Protein AF-A0AAV4IGW6-F1 (afdb_monomer_lite)

Radius of gyration: 17.05 Å; chains: 1; bounding box: 44×42×50 Å

Structure (mmCIF, N/CA/C/O backbone):
data_AF-A0AAV4IGW6-F1
#
_entry.id   AF-A0AAV4IGW6-F1
#
loop_
_atom_site.group_PDB
_atom_site.id
_atom_site.type_symbol
_atom_site.label_atom_id
_atom_site.label_alt_id
_atom_site.label_comp_id
_atom_site.label_asym_id
_atom_site.label_entity_id
_atom_site.label_seq_id
_atom_site.pdbx_PDB_ins_code
_atom_site.Cartn_x
_atom_site.Cartn_y
_atom_site.Cartn_z
_atom_site.occupancy
_atom_site.B_iso_or_equiv
_atom_site.auth_seq_id
_atom_site.auth_comp_id
_atom_site.auth_asym_id
_atom_site.auth_atom_id
_atom_site.pdbx_PDB_model_num
ATOM 1 N N . MET A 1 1 ? -11.078 -28.696 8.003 1.00 35.25 1 MET A N 1
ATOM 2 C CA . MET A 1 1 ? -10.224 -28.592 6.803 1.00 35.25 1 MET A CA 1
ATOM 3 C C . MET A 1 1 ? -10.532 -27.247 6.166 1.00 35.25 1 MET A C 1
ATOM 5 O O . MET A 1 1 ? -11.587 -27.105 5.568 1.00 35.25 1 MET A O 1
ATOM 9 N N . VAL A 1 2 ? -9.718 -26.227 6.439 1.00 35.84 2 VAL A N 1
ATOM 10 C CA . VAL A 1 2 ? -9.918 -24.884 5.874 1.00 35.84 2 VAL A CA 1
ATOM 11 C C . VAL A 1 2 ? -9.254 -24.891 4.503 1.00 35.84 2 VAL A C 1
ATOM 13 O O . VAL A 1 2 ? -8.049 -25.109 4.414 1.00 35.84 2 VAL A O 1
ATOM 16 N N . LEU A 1 3 ? -10.048 -24.735 3.443 1.00 35.84 3 LEU A N 1
ATOM 17 C CA . LEU A 1 3 ? -9.544 -24.443 2.104 1.00 35.84 3 LEU A CA 1
ATOM 18 C C . LEU A 1 3 ? -8.812 -23.101 2.188 1.00 35.84 3 LEU A C 1
ATOM 20 O O . LEU A 1 3 ? -9.447 -22.052 2.252 1.00 35.84 3 LEU A O 1
ATOM 24 N N . LEU A 1 4 ? -7.482 -23.141 2.242 1.00 44.41 4 LEU A N 1
ATOM 25 C CA . LEU A 1 4 ? -6.658 -21.976 1.953 1.00 44.41 4 LEU A CA 1
ATOM 26 C C . LEU A 1 4 ? -6.854 -21.699 0.464 1.00 44.41 4 LEU A C 1
ATOM 28 O O . LEU A 1 4 ? -6.222 -22.334 -0.379 1.00 44.41 4 LEU A O 1
ATOM 32 N N . GLY A 1 5 ? -7.820 -20.836 0.143 1.00 41.56 5 GLY A N 1
ATOM 33 C CA . GLY A 1 5 ? -7.954 -20.300 -1.201 1.00 41.56 5 GLY A CA 1
ATOM 34 C C . GLY A 1 5 ? -6.606 -19.719 -1.603 1.00 41.56 5 GLY A C 1
ATOM 35 O O . GLY A 1 5 ? -6.019 -18.949 -0.844 1.00 41.56 5 GLY A O 1
ATOM 36 N N . HIS A 1 6 ? -6.084 -20.140 -2.752 1.00 44.72 6 HIS A N 1
ATOM 37 C CA . HIS A 1 6 ? -4.971 -19.452 -3.383 1.00 44.72 6 HIS A CA 1
ATOM 38 C C . HIS A 1 6 ? -5.444 -18.033 -3.696 1.00 44.72 6 HIS A C 1
ATOM 40 O O . HIS A 1 6 ? -6.136 -17.819 -4.689 1.00 44.72 6 HIS A O 1
ATOM 46 N N . ILE A 1 7 ? -5.138 -17.090 -2.808 1.00 56.62 7 ILE A N 1
ATOM 47 C CA . ILE A 1 7 ? -5.302 -15.672 -3.093 1.00 56.62 7 ILE A CA 1
ATOM 48 C C . ILE A 1 7 ? -4.266 -15.364 -4.178 1.00 56.62 7 ILE A C 1
ATOM 50 O O . ILE A 1 7 ? -3.075 -15.643 -4.028 1.00 56.62 7 ILE A O 1
ATOM 54 N N . GLN A 1 8 ? -4.749 -14.935 -5.340 1.00 78.31 8 GLN A N 1
ATOM 55 C CA . GLN A 1 8 ? -3.910 -14.577 -6.475 1.00 78.31 8 GLN A CA 1
ATOM 56 C C . GLN A 1 8 ? -3.605 -13.084 -6.371 1.00 78.31 8 GLN A C 1
ATOM 58 O O . GLN A 1 8 ? -4.522 -12.288 -6.190 1.00 78.31 8 GLN A O 1
ATOM 63 N N . ALA A 1 9 ? -2.334 -12.702 -6.514 1.00 90.94 9 ALA A N 1
ATOM 64 C CA . ALA A 1 9 ? -1.937 -11.298 -6.523 1.00 90.94 9 ALA A CA 1
ATOM 65 C C . ALA A 1 9 ? -2.779 -10.491 -7.526 1.00 90.94 9 ALA A C 1
ATOM 67 O O . ALA A 1 9 ? -2.900 -10.857 -8.701 1.00 90.94 9 ALA A O 1
ATOM 68 N N . ARG A 1 10 ? -3.358 -9.381 -7.060 1.00 96.31 10 ARG A N 1
ATOM 69 C CA . ARG A 1 10 ? -4.159 -8.477 -7.887 1.00 96.31 10 ARG A CA 1
ATOM 70 C C . ARG A 1 10 ? -3.262 -7.429 -8.527 1.00 96.31 10 ARG A C 1
ATOM 72 O O . ARG A 1 10 ? -2.443 -6.813 -7.848 1.00 96.31 10 ARG A O 1
ATOM 79 N N . ARG A 1 11 ? -3.471 -7.188 -9.824 1.00 97.06 11 ARG A N 1
ATOM 80 C CA . ARG A 1 11 ? -2.771 -6.145 -10.578 1.00 97.06 11 ARG A CA 1
ATOM 81 C C . ARG A 1 11 ? -3.426 -4.777 -10.408 1.00 97.06 11 ARG A C 1
ATOM 83 O O . ARG A 1 11 ? -4.617 -4.606 -10.666 1.00 97.06 11 ARG A O 1
ATOM 90 N N . PHE A 1 12 ? -2.602 -3.795 -10.076 1.00 97.56 12 PHE A N 1
ATOM 91 C CA . PHE A 1 12 ? -2.882 -2.368 -10.090 1.00 97.56 12 PHE A CA 1
ATOM 92 C C . PHE A 1 12 ? -1.892 -1.675 -11.028 1.00 97.56 12 PHE A C 1
ATOM 94 O O . PHE A 1 12 ? -0.725 -2.059 -11.141 1.00 97.56 12 PHE A O 1
ATOM 101 N N . THR A 1 13 ? -2.348 -0.648 -11.738 1.00 96.94 13 THR A N 1
ATOM 102 C CA . THR A 1 13 ? -1.515 0.075 -12.704 1.00 96.94 13 THR A CA 1
ATOM 103 C C . THR A 1 13 ? -1.841 1.555 -12.650 1.00 96.94 13 THR A C 1
ATOM 105 O O . THR A 1 13 ? -3.009 1.934 -12.618 1.00 96.94 13 THR A O 1
ATOM 108 N N . LEU A 1 14 ? -0.804 2.391 -12.658 1.00 96.88 14 LEU A N 1
ATOM 109 C CA . LEU A 1 14 ? -0.936 3.832 -12.832 1.00 96.88 14 LEU A CA 1
ATOM 110 C C . LEU A 1 14 ? -0.361 4.224 -14.190 1.00 96.88 14 LEU A C 1
ATOM 112 O O . LEU A 1 14 ? 0.784 3.890 -14.496 1.00 96.88 14 LEU A O 1
ATOM 116 N N . GLN A 1 15 ? -1.150 4.926 -14.998 1.00 95.56 15 GLN A N 1
ATOM 117 C CA . GLN A 1 15 ? -0.761 5.377 -16.336 1.00 95.56 15 GLN A CA 1
ATOM 118 C C . GLN A 1 15 ? -0.187 6.793 -16.304 1.00 95.56 15 GLN A C 1
ATOM 120 O O . GLN A 1 15 ? -0.619 7.634 -15.512 1.00 95.56 15 GLN A O 1
ATOM 125 N N . LYS A 1 16 ? 0.765 7.083 -17.197 1.00 92.12 16 LYS A N 1
ATOM 126 C CA . LYS A 1 16 ? 1.299 8.442 -17.355 1.00 92.12 16 LYS A CA 1
ATOM 127 C C . LYS A 1 16 ? 0.205 9.372 -17.903 1.00 92.12 16 LYS A C 1
ATOM 129 O O . LYS A 1 16 ? -0.477 8.987 -18.857 1.00 92.12 16 LYS A O 1
ATOM 134 N N . PRO A 1 17 ? 0.070 10.604 -17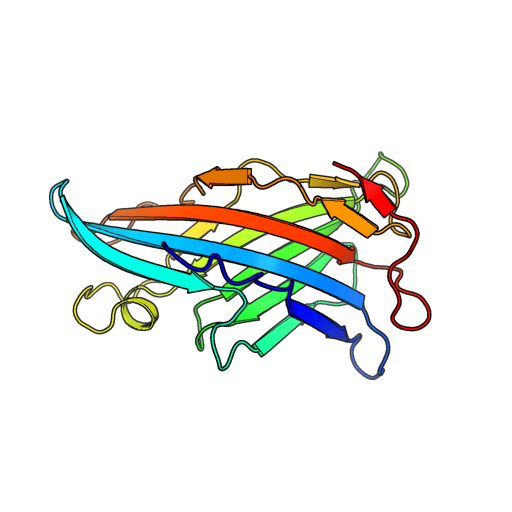.376 1.00 89.56 17 PRO A N 1
ATOM 135 C CA . PRO A 1 17 ? -0.912 11.572 -17.856 1.00 89.56 17 PRO A CA 1
ATOM 136 C C . PRO A 1 17 ? -0.860 11.755 -19.376 1.00 89.56 17 PRO A C 1
ATOM 138 O O . PRO A 1 17 ? 0.208 11.976 -19.942 1.00 89.56 17 PRO A O 1
ATOM 141 N N . GLY A 1 18 ? -2.020 11.670 -20.032 1.00 88.62 18 GLY A N 1
ATOM 142 C CA . GLY A 1 18 ? -2.143 11.866 -21.480 1.00 88.62 18 GLY A CA 1
ATOM 143 C C . GLY A 1 18 ? -1.637 10.705 -22.343 1.00 88.62 18 GLY A C 1
ATOM 144 O O . GLY A 1 18 ? -1.582 10.847 -23.561 1.00 88.62 18 GLY A O 1
ATOM 145 N N . THR A 1 19 ? -1.281 9.563 -21.748 1.00 90.12 19 THR A N 1
ATOM 146 C CA . THR A 1 19 ? -0.852 8.362 -22.481 1.00 90.12 19 THR A CA 1
ATOM 147 C C . THR A 1 19 ? -1.514 7.105 -21.914 1.00 90.12 19 THR A C 1
ATOM 149 O O . THR A 1 19 ? -2.053 7.126 -20.811 1.00 90.12 19 THR A O 1
ATOM 152 N N . SER A 1 20 ? -1.429 5.990 -22.641 1.00 89.69 20 SER A N 1
ATOM 153 C CA . SER A 1 20 ? -1.836 4.670 -22.140 1.00 89.69 20 SER A CA 1
ATOM 154 C C . SER A 1 20 ? -0.718 3.924 -21.404 1.00 89.69 20 SER A C 1
ATOM 156 O O . SER A 1 20 ? -0.978 2.871 -20.833 1.00 89.69 20 SER A O 1
ATOM 158 N N . ALA A 1 21 ? 0.513 4.444 -21.428 1.00 92.69 21 ALA A N 1
ATOM 159 C CA . ALA A 1 21 ? 1.687 3.751 -20.915 1.00 92.69 21 ALA A CA 1
ATOM 160 C C . ALA A 1 21 ? 1.719 3.760 -19.384 1.00 92.69 21 ALA A C 1
ATOM 162 O O . ALA A 1 21 ? 1.564 4.815 -18.755 1.00 92.69 21 ALA A O 1
ATOM 163 N N . ALA A 1 22 ? 1.982 2.604 -18.783 1.00 95.06 22 ALA A N 1
ATOM 164 C CA . ALA A 1 22 ? 2.168 2.480 -17.348 1.00 95.06 22 ALA A CA 1
ATOM 165 C C . ALA A 1 22 ? 3.416 3.243 -16.859 1.00 95.06 22 ALA A C 1
ATOM 167 O O . ALA A 1 22 ? 4.452 3.323 -17.523 1.00 95.06 22 ALA A O 1
ATOM 168 N N . CYS A 1 23 ? 3.308 3.818 -15.666 1.00 95.06 23 CYS A N 1
ATOM 169 C CA . CYS A 1 23 ? 4.402 4.441 -14.920 1.00 95.06 23 CYS A CA 1
ATOM 170 C C . CYS A 1 23 ? 4.684 3.706 -13.601 1.00 95.06 23 CYS A C 1
ATOM 172 O O . CYS A 1 23 ? 5.801 3.763 -13.085 1.00 95.06 23 CYS A O 1
ATOM 174 N N . ILE A 1 24 ? 3.664 3.022 -13.070 1.00 97.81 24 ILE A N 1
ATOM 175 C CA . ILE A 1 24 ? 3.750 2.096 -11.948 1.00 97.81 24 ILE A CA 1
ATOM 176 C C . ILE A 1 24 ? 2.916 0.867 -12.299 1.00 97.81 24 ILE A C 1
ATOM 178 O O . ILE A 1 24 ? 1.769 0.995 -12.735 1.00 97.81 24 ILE A O 1
ATOM 182 N N . MET A 1 25 ? 3.476 -0.311 -12.055 1.00 98.12 25 MET A N 1
ATOM 183 C CA . MET A 1 25 ? 2.757 -1.580 -12.027 1.00 98.12 25 MET A CA 1
ATOM 184 C C . MET A 1 25 ? 2.974 -2.237 -10.668 1.00 98.12 25 MET A C 1
ATOM 186 O O . MET A 1 25 ? 4.069 -2.180 -10.105 1.00 98.12 25 MET A O 1
ATOM 190 N N . LEU A 1 26 ? 1.915 -2.838 -10.141 1.00 98.38 26 LEU A N 1
ATOM 191 C CA . LEU A 1 26 ? 1.914 -3.499 -8.848 1.00 98.38 26 LEU A CA 1
ATOM 192 C C . LEU A 1 26 ? 1.015 -4.726 -8.917 1.00 98.38 26 LEU A C 1
ATOM 194 O O . LEU A 1 26 ? -0.198 -4.585 -9.015 1.00 98.38 26 LEU A O 1
ATOM 198 N N . ASP A 1 27 ? 1.606 -5.902 -8.796 1.00 98.19 27 ASP A N 1
ATOM 199 C CA . ASP A 1 27 ? 0.890 -7.133 -8.501 1.00 98.19 27 ASP A CA 1
ATOM 200 C C . ASP A 1 27 ? 1.088 -7.418 -7.024 1.00 98.19 27 ASP A C 1
ATOM 202 O O . ASP A 1 27 ? 2.223 -7.565 -6.575 1.00 98.19 27 ASP A O 1
ATOM 206 N N . ILE A 1 28 ? 0.011 -7.446 -6.245 1.00 97.75 28 ILE A N 1
ATOM 207 C CA . ILE A 1 28 ? 0.135 -7.622 -4.801 1.00 97.75 28 ILE A CA 1
ATOM 208 C C . ILE A 1 28 ? -1.013 -8.424 -4.208 1.00 97.75 28 ILE A C 1
ATOM 210 O O . ILE A 1 28 ? -2.170 -8.278 -4.604 1.00 97.75 28 ILE A O 1
ATOM 214 N N . ASP A 1 29 ? -0.662 -9.253 -3.235 1.00 97.44 29 ASP A N 1
ATOM 215 C CA . ASP A 1 29 ? -1.575 -9.909 -2.308 1.00 97.44 29 ASP A CA 1
ATOM 216 C C . ASP A 1 29 ? -1.225 -9.450 -0.887 1.00 97.44 29 ASP A C 1
ATOM 218 O O . ASP A 1 29 ? -0.091 -9.639 -0.422 1.00 97.44 29 ASP A O 1
ATOM 222 N N . PHE A 1 30 ? -2.179 -8.804 -0.213 1.00 97.06 30 PHE A N 1
ATOM 223 C CA . PHE A 1 30 ? -1.972 -8.255 1.122 1.00 97.06 30 PHE A CA 1
ATOM 224 C C . PHE A 1 30 ? -3.229 -8.288 1.992 1.00 97.06 30 PHE A C 1
ATOM 226 O O . PHE A 1 30 ? -4.362 -8.254 1.507 1.00 97.06 30 PHE A O 1
ATOM 233 N N . THR A 1 31 ? -2.999 -8.227 3.304 1.00 97.94 31 THR A N 1
ATOM 234 C CA . THR A 1 31 ? -3.982 -7.776 4.292 1.00 97.94 31 THR A CA 1
ATOM 235 C C . THR A 1 31 ? -3.420 -6.600 5.085 1.00 97.94 31 THR A C 1
ATOM 237 O O . THR A 1 31 ? -2.241 -6.580 5.436 1.00 97.94 31 THR A O 1
ATOM 240 N N . ALA A 1 32 ? -4.258 -5.615 5.390 1.00 97.88 32 ALA A N 1
ATOM 241 C CA . ALA A 1 32 ? -3.959 -4.561 6.352 1.00 97.88 32 ALA A CA 1
ATOM 242 C C . ALA A 1 32 ? -4.965 -4.649 7.502 1.00 97.88 32 ALA A C 1
ATOM 244 O O . ALA A 1 32 ? -6.133 -4.290 7.350 1.00 97.88 32 ALA A O 1
ATOM 245 N N . ASP A 1 33 ? -4.504 -5.153 8.642 1.00 98.06 33 ASP A N 1
ATOM 246 C CA . ASP A 1 33 ? -5.296 -5.307 9.855 1.00 98.06 33 ASP A CA 1
ATOM 247 C C . ASP A 1 33 ? -5.179 -4.037 10.701 1.00 98.06 33 ASP A C 1
ATOM 249 O O . ASP A 1 33 ? -4.117 -3.723 11.244 1.00 98.06 33 ASP A O 1
ATOM 253 N N . ILE A 1 34 ? -6.285 -3.303 10.805 1.00 97.44 34 ILE A N 1
ATOM 254 C CA . ILE A 1 34 ? -6.400 -2.039 11.528 1.00 97.44 34 ILE A CA 1
ATOM 255 C C . ILE A 1 34 ? -7.222 -2.285 12.792 1.00 97.44 34 ILE A C 1
ATOM 257 O O . ILE A 1 34 ? -8.384 -2.692 12.726 1.00 97.44 34 ILE A O 1
ATOM 261 N N . GLN A 1 35 ? -6.638 -2.013 13.953 1.00 96.88 35 GLN A N 1
ATOM 262 C CA . GLN A 1 35 ? -7.295 -2.146 15.250 1.00 96.88 35 GLN A CA 1
ATOM 263 C C . GLN A 1 35 ? -7.532 -0.770 15.861 1.00 96.88 35 GLN A C 1
ATOM 265 O O . GLN A 1 35 ? -6.585 -0.009 16.040 1.00 96.88 35 GLN A O 1
ATOM 270 N N . ALA A 1 36 ? -8.780 -0.479 16.224 1.00 95.50 36 ALA A N 1
ATOM 271 C CA . ALA A 1 36 ? -9.127 0.662 17.063 1.00 95.50 36 ALA A CA 1
ATOM 272 C C . ALA A 1 36 ? -9.103 0.217 18.529 1.00 95.50 36 ALA A C 1
ATOM 274 O O . ALA A 1 36 ? -9.789 -0.738 18.906 1.00 95.50 36 ALA A O 1
ATOM 275 N N . ILE A 1 37 ? -8.319 0.894 19.361 1.00 95.38 37 ILE A N 1
ATOM 276 C CA . ILE A 1 37 ? -8.089 0.541 20.763 1.00 95.38 37 ILE A CA 1
ATOM 277 C C . ILE A 1 37 ? -8.625 1.662 21.643 1.00 95.38 37 ILE A C 1
ATOM 279 O O . ILE A 1 37 ? -8.260 2.817 21.461 1.00 95.38 37 ILE A O 1
ATOM 283 N N . LYS A 1 38 ? -9.469 1.322 22.620 1.00 94.88 38 LYS A N 1
ATOM 284 C CA . LYS A 1 38 ? -10.018 2.263 23.604 1.00 94.88 38 LYS A CA 1
ATOM 285 C C . LYS A 1 38 ? -9.743 1.745 25.008 1.00 94.88 38 LYS A C 1
ATOM 287 O O . LYS A 1 38 ? -10.053 0.594 25.313 1.00 94.88 38 LYS A O 1
ATOM 292 N N . ALA A 1 39 ? -9.142 2.578 25.859 1.00 93.94 39 ALA A N 1
ATOM 293 C CA . ALA A 1 39 ? -8.757 2.211 27.229 1.00 93.94 39 ALA A CA 1
ATOM 294 C C . ALA A 1 39 ? -7.954 0.888 27.310 1.00 93.94 39 ALA A C 1
ATOM 296 O O . ALA A 1 39 ? -8.205 0.036 28.163 1.00 93.94 39 ALA A O 1
ATOM 297 N N . GLY A 1 40 ? -7.018 0.692 26.372 1.00 93.56 40 GLY A N 1
ATOM 298 C CA . GLY A 1 40 ? -6.150 -0.489 26.307 1.00 93.56 40 GLY A CA 1
ATOM 299 C C . GLY A 1 40 ? -6.817 -1.774 25.802 1.00 93.56 40 GLY A C 1
ATOM 300 O O . GLY A 1 40 ? -6.174 -2.821 25.792 1.00 93.56 40 GLY A O 1
ATOM 301 N N . LYS A 1 41 ? -8.084 -1.727 25.373 1.00 96.12 41 LYS A N 1
ATOM 302 C CA . LYS A 1 41 ? -8.804 -2.876 24.807 1.00 96.12 41 LYS A CA 1
ATOM 303 C C . LYS A 1 41 ? -9.088 -2.660 23.329 1.00 96.12 41 LYS A C 1
ATOM 305 O O . LYS A 1 41 ? -9.450 -1.556 22.926 1.00 96.12 41 LYS A O 1
ATOM 310 N N . VAL A 1 42 ? -8.969 -3.724 22.536 1.00 96.19 42 VAL A N 1
ATOM 311 C CA . VAL A 1 42 ? -9.406 -3.711 21.135 1.00 96.19 42 VAL A CA 1
ATOM 312 C C . VAL A 1 42 ? -10.917 -3.508 21.116 1.00 96.19 42 VAL A C 1
ATOM 314 O O . VAL A 1 42 ? -11.670 -4.335 21.625 1.00 96.19 42 VAL A O 1
ATOM 317 N N . PHE A 1 43 ? -11.339 -2.374 20.571 1.00 95.56 43 PHE A N 1
ATOM 318 C CA . PHE A 1 43 ? -12.738 -1.986 20.456 1.00 95.56 43 PHE A CA 1
ATOM 319 C C . PHE A 1 43 ? -13.333 -2.469 19.133 1.00 95.56 43 PHE A C 1
ATOM 321 O O . PHE A 1 43 ? -14.431 -3.017 19.111 1.00 95.56 43 PHE A O 1
ATOM 328 N N . ALA A 1 44 ? -12.589 -2.296 18.040 1.00 95.50 44 ALA A N 1
ATOM 329 C CA . ALA A 1 44 ? -12.981 -2.742 16.710 1.00 95.50 44 ALA A CA 1
ATOM 330 C C . ALA A 1 44 ? -11.755 -3.179 15.905 1.00 95.50 44 ALA A C 1
ATOM 332 O O . ALA A 1 44 ? -10.626 -2.756 16.165 1.00 95.50 44 ALA A O 1
ATOM 333 N N . THR A 1 45 ? -11.975 -4.032 14.910 1.00 96.25 45 THR A N 1
ATOM 334 C CA . THR A 1 45 ? -10.951 -4.441 13.947 1.00 96.25 45 THR A CA 1
ATOM 335 C C . THR A 1 45 ? -11.541 -4.393 12.550 1.00 96.25 45 THR A C 1
ATOM 337 O O . THR A 1 45 ? -12.682 -4.805 12.339 1.00 96.25 45 THR A O 1
ATOM 340 N N . LYS A 1 46 ? -10.760 -3.881 11.606 1.00 96.69 46 LYS A N 1
ATOM 341 C CA . LYS A 1 46 ? -11.072 -3.883 10.184 1.00 96.69 46 LYS A CA 1
ATOM 342 C C . LYS A 1 46 ? -9.874 -4.450 9.442 1.00 96.69 46 LYS A C 1
ATOM 344 O O . LYS A 1 46 ? -8.751 -4.019 9.681 1.00 96.69 46 LYS A O 1
ATOM 349 N N . THR A 1 47 ? -10.132 -5.379 8.535 1.00 97.00 47 THR A N 1
ATOM 350 C CA . THR A 1 47 ? -9.124 -5.900 7.614 1.00 97.00 47 THR A CA 1
ATOM 351 C C . THR A 1 47 ? -9.434 -5.360 6.228 1.00 97.00 47 THR A C 1
ATOM 353 O O . THR A 1 47 ? -10.557 -5.523 5.750 1.00 97.00 47 THR A O 1
ATOM 356 N N . LEU A 1 48 ? -8.457 -4.690 5.620 1.00 96.38 48 LEU A N 1
ATOM 357 C CA . LEU A 1 48 ? -8.475 -4.323 4.204 1.00 96.38 48 LEU A CA 1
ATOM 358 C C . LEU A 1 48 ? -7.665 -5.352 3.422 1.00 96.38 48 LEU A C 1
ATOM 360 O O . LEU A 1 48 ? -6.645 -5.831 3.922 1.00 96.38 48 LEU A O 1
ATOM 364 N N . THR A 1 49 ? -8.092 -5.684 2.211 1.00 96.75 49 THR A N 1
ATOM 365 C CA . THR A 1 49 ? -7.446 -6.718 1.389 1.00 96.75 49 THR A CA 1
ATOM 366 C C . THR A 1 49 ? -7.232 -6.252 -0.044 1.00 96.75 49 THR A C 1
ATOM 368 O O . THR A 1 49 ? -7.911 -5.342 -0.519 1.00 96.75 49 THR A O 1
ATOM 371 N N . SER A 1 50 ? -6.322 -6.901 -0.774 1.00 95.62 50 SER A N 1
ATOM 372 C CA . SER A 1 50 ? -6.194 -6.694 -2.224 1.00 95.62 50 SER A CA 1
ATOM 373 C C . SER A 1 50 ? -7.480 -7.031 -2.990 1.00 95.62 50 SER A C 1
ATOM 375 O O . SER A 1 50 ? -7.724 -6.454 -4.051 1.00 95.62 50 SER A O 1
ATOM 377 N N . ASP A 1 51 ? -8.335 -7.900 -2.451 1.00 94.81 51 ASP A N 1
ATOM 378 C CA . ASP A 1 51 ? -9.573 -8.356 -3.092 1.00 94.81 51 ASP A CA 1
ATOM 379 C C . ASP A 1 51 ? -10.789 -7.470 -2.794 1.00 94.81 51 ASP A C 1
ATOM 381 O O . ASP A 1 51 ? -11.878 -7.714 -3.329 1.00 94.81 51 ASP A O 1
ATOM 385 N N . ASP A 1 52 ? -10.627 -6.412 -1.991 1.00 94.56 52 ASP A N 1
ATOM 386 C CA . ASP A 1 52 ? -11.736 -5.514 -1.689 1.00 94.56 52 ASP A CA 1
ATOM 387 C C . ASP A 1 52 ? -12.290 -4.896 -2.986 1.00 94.56 52 ASP A C 1
ATOM 389 O O . ASP A 1 52 ? -11.577 -4.429 -3.893 1.00 94.56 52 ASP A O 1
ATOM 393 N N . LYS A 1 53 ? -13.620 -4.925 -3.102 1.00 93.50 53 LYS A N 1
ATOM 394 C CA . LYS A 1 53 ? -14.330 -4.334 -4.238 1.00 93.50 53 LYS A CA 1
ATOM 395 C C . LYS A 1 53 ? -14.226 -2.816 -4.164 1.00 93.50 53 LYS A C 1
ATOM 397 O O . LYS A 1 53 ? -14.252 -2.239 -3.088 1.00 93.50 53 LYS A O 1
ATOM 402 N N . GLY A 1 54 ? -14.161 -2.170 -5.324 1.00 92.88 54 GLY A N 1
ATOM 403 C CA . GLY A 1 54 ? -14.151 -0.709 -5.396 1.00 92.88 54 GLY A CA 1
ATOM 404 C C . GLY A 1 54 ? -12.787 -0.058 -5.160 1.00 92.88 54 GLY A C 1
ATOM 405 O O . GLY A 1 54 ? -12.719 1.164 -5.249 1.00 92.88 54 GLY A O 1
ATOM 406 N N . ILE A 1 55 ? -11.703 -0.827 -4.954 1.00 96.62 55 ILE A N 1
ATOM 407 C CA . ILE A 1 55 ? -10.356 -0.237 -4.932 1.00 96.62 55 ILE A CA 1
ATOM 408 C C . ILE A 1 55 ? -10.088 0.462 -6.265 1.00 96.62 55 ILE A C 1
ATOM 410 O O . ILE A 1 55 ? -10.116 -0.170 -7.327 1.00 96.62 55 ILE A O 1
ATOM 414 N N . THR A 1 56 ? -9.792 1.757 -6.191 1.00 96.88 56 THR A N 1
ATOM 415 C CA . THR A 1 56 ? -9.390 2.579 -7.338 1.00 96.88 56 THR A CA 1
ATOM 416 C C . THR A 1 56 ? -7.939 3.021 -7.200 1.00 96.88 56 THR A C 1
ATOM 418 O O . THR A 1 56 ? -7.401 3.127 -6.099 1.00 96.88 56 THR A O 1
ATOM 421 N N . THR A 1 57 ? -7.288 3.279 -8.331 1.00 96.56 57 THR A N 1
ATOM 422 C CA . THR A 1 57 ? -5.906 3.759 -8.377 1.00 96.56 57 THR A CA 1
ATOM 423 C C . THR A 1 57 ? -5.865 5.242 -8.720 1.00 96.56 57 THR A C 1
ATOM 425 O O . THR A 1 57 ? -6.558 5.705 -9.623 1.00 96.56 57 THR A O 1
ATOM 428 N N . SER A 1 58 ? -5.009 5.995 -8.043 1.00 96.75 58 SER A N 1
ATOM 429 C CA . SER A 1 58 ? -4.612 7.350 -8.451 1.00 96.75 58 SER A CA 1
ATOM 430 C C . SER A 1 58 ? -3.155 7.580 -8.072 1.00 96.75 58 SER A C 1
ATOM 432 O O . SER A 1 58 ? -2.537 6.682 -7.508 1.00 96.75 58 SER A O 1
ATOM 434 N N . GLY A 1 59 ? -2.588 8.742 -8.379 1.00 96.25 59 GLY A N 1
ATOM 435 C CA . GLY A 1 59 ? -1.222 9.044 -7.974 1.00 96.25 59 GLY A CA 1
ATOM 436 C C . GLY A 1 59 ? -0.502 9.963 -8.943 1.00 96.25 59 GLY A C 1
ATOM 437 O O . GLY A 1 59 ? -1.133 10.708 -9.694 1.00 96.25 59 GLY A O 1
ATOM 438 N N . ILE A 1 60 ? 0.826 9.906 -8.908 1.00 95.25 60 ILE A N 1
ATOM 439 C CA . ILE A 1 60 ? 1.714 10.807 -9.640 1.00 95.25 60 ILE A CA 1
ATOM 440 C C . ILE A 1 60 ? 2.721 9.980 -10.440 1.00 95.25 60 ILE A C 1
ATOM 442 O O . ILE A 1 60 ? 3.390 9.100 -9.905 1.00 95.25 60 ILE A O 1
ATOM 446 N N . CYS A 1 61 ? 2.838 10.305 -11.727 1.00 91.19 61 CYS A N 1
ATOM 447 C CA . CYS A 1 61 ? 3.728 9.654 -12.687 1.00 91.19 61 CYS A CA 1
ATOM 448 C C . CYS A 1 61 ? 4.714 10.643 -13.315 1.00 91.19 61 CYS A C 1
ATOM 450 O O . CYS A 1 61 ? 4.822 10.662 -14.534 1.00 91.19 61 CYS A O 1
ATOM 452 N N . ASN A 1 62 ? 5.347 11.539 -12.562 1.00 81.31 62 ASN A N 1
ATOM 453 C CA . ASN A 1 62 ? 6.293 12.501 -13.131 1.00 81.31 62 ASN A CA 1
ATOM 454 C C . ASN A 1 62 ? 7.235 13.029 -12.047 1.00 81.31 62 ASN A C 1
ATOM 456 O O . ASN A 1 62 ? 6.779 13.526 -11.019 1.00 81.31 62 ASN A O 1
ATOM 460 N N . GLY A 1 63 ? 8.540 12.999 -12.320 1.00 81.75 63 GLY A N 1
ATOM 461 C CA . GLY A 1 63 ? 9.572 13.567 -11.453 1.00 81.75 63 GLY A CA 1
ATOM 462 C C . GLY A 1 63 ? 10.444 12.513 -10.758 1.00 81.75 63 GLY A C 1
ATOM 463 O O . GLY A 1 63 ? 10.464 11.355 -11.172 1.00 81.75 63 GLY A O 1
ATOM 464 N N . PRO A 1 64 ? 11.188 12.900 -9.705 1.00 87.38 64 PRO A N 1
ATOM 465 C CA . PRO A 1 64 ? 12.080 11.995 -8.971 1.00 87.38 64 PRO A CA 1
ATOM 466 C C . PRO A 1 64 ? 11.321 10.995 -8.083 1.00 87.38 64 PRO A C 1
ATOM 468 O O . PRO A 1 64 ? 11.926 10.153 -7.418 1.00 87.38 64 PRO A O 1
ATOM 471 N N . THR A 1 65 ? 9.994 11.114 -8.016 1.00 93.31 65 THR A N 1
ATOM 472 C CA . THR A 1 65 ? 9.111 10.251 -7.239 1.00 93.31 65 THR A CA 1
ATOM 473 C C . THR A 1 65 ? 7.875 9.918 -8.057 1.00 93.31 65 THR A C 1
ATOM 475 O O . THR A 1 65 ? 7.189 10.822 -8.529 1.00 93.31 65 THR A O 1
ATOM 478 N N . ASN A 1 66 ? 7.585 8.627 -8.184 1.00 95.75 66 ASN A N 1
ATOM 479 C CA . ASN A 1 66 ? 6.304 8.135 -8.668 1.00 95.75 66 ASN A CA 1
ATOM 480 C C . ASN A 1 66 ? 5.529 7.573 -7.478 1.00 95.75 66 ASN A C 1
ATOM 482 O O . ASN A 1 66 ? 6.090 6.843 -6.666 1.00 95.75 66 ASN A O 1
ATOM 486 N N . GLU A 1 67 ? 4.250 7.896 -7.370 1.00 97.38 67 GLU A N 1
ATOM 487 C CA . GLU A 1 67 ? 3.409 7.482 -6.248 1.00 97.38 67 GLU A CA 1
ATOM 488 C C . GLU A 1 67 ? 2.134 6.833 -6.767 1.00 97.38 67 GLU A C 1
ATOM 490 O O . GLU A 1 67 ? 1.485 7.381 -7.653 1.00 97.38 67 GLU A O 1
ATOM 495 N N . LEU A 1 68 ? 1.778 5.678 -6.210 1.00 98.19 68 LEU A N 1
ATOM 496 C CA . LEU A 1 68 ? 0.513 4.990 -6.435 1.00 98.19 68 LEU A CA 1
ATOM 497 C C . LEU A 1 68 ? -0.301 5.021 -5.144 1.00 98.19 68 LEU A C 1
ATOM 499 O O . LEU A 1 68 ? 0.184 4.594 -4.103 1.00 98.19 68 LEU A O 1
ATOM 503 N N . LEU A 1 69 ? -1.549 5.469 -5.237 1.00 98.19 69 LEU A N 1
ATOM 504 C CA . LEU A 1 69 ? -2.555 5.432 -4.181 1.00 98.19 69 LEU A CA 1
ATOM 505 C C . LEU A 1 69 ? -3.584 4.347 -4.515 1.00 98.19 69 LEU A C 1
ATOM 507 O O . LEU A 1 69 ? -4.315 4.483 -5.500 1.00 98.19 69 LEU A O 1
ATOM 511 N N . LEU A 1 70 ? -3.666 3.309 -3.685 1.00 98.12 70 LEU A N 1
ATOM 512 C CA . LEU A 1 70 ? -4.749 2.327 -3.676 1.00 98.12 70 LEU A CA 1
ATOM 513 C C . LEU A 1 70 ? -5.847 2.834 -2.741 1.00 98.12 70 LEU A C 1
ATOM 515 O O . LEU A 1 70 ? -5.724 2.750 -1.520 1.00 98.12 70 LEU A O 1
ATOM 519 N N . LYS A 1 71 ? -6.895 3.426 -3.312 1.00 97.81 71 LYS A N 1
ATOM 520 C CA . LYS A 1 71 ? -7.996 4.046 -2.569 1.00 97.81 71 LYS A CA 1
ATOM 521 C C . LYS A 1 71 ? -9.064 3.014 -2.245 1.00 97.81 71 LYS A C 1
ATOM 523 O O . LYS A 1 71 ? -9.681 2.484 -3.166 1.00 97.81 71 LYS A O 1
ATOM 528 N N . PHE A 1 72 ? -9.282 2.775 -0.956 1.00 94.94 72 PHE A N 1
ATOM 529 C CA . PHE A 1 72 ? -10.380 1.946 -0.448 1.00 94.94 72 PHE A CA 1
ATOM 530 C C . PHE A 1 72 ? -11.659 2.766 -0.291 1.00 94.94 72 PHE A C 1
ATOM 532 O O . PHE A 1 72 ? -12.743 2.273 -0.562 1.00 94.94 72 PHE A O 1
ATOM 539 N N . GLU A 1 73 ? -11.507 4.031 0.102 1.00 92.75 73 GLU A N 1
ATOM 540 C CA . GLU A 1 73 ? -12.583 5.009 0.261 1.00 92.75 73 GLU A CA 1
ATOM 541 C C . GLU A 1 73 ? -12.113 6.378 -0.257 1.00 92.75 73 GLU A C 1
ATOM 543 O O . GLU A 1 73 ? -10.988 6.529 -0.746 1.00 92.75 73 GLU A O 1
ATOM 548 N N . ALA A 1 74 ? -12.962 7.403 -0.145 1.00 88.94 74 ALA A N 1
ATOM 549 C CA . ALA A 1 74 ? -12.668 8.743 -0.650 1.00 88.94 74 ALA A CA 1
ATOM 550 C C . ALA A 1 74 ? -11.347 9.329 -0.110 1.00 88.94 74 ALA A C 1
ATOM 552 O O . ALA A 1 74 ? -10.596 9.942 -0.876 1.00 88.94 74 ALA A O 1
ATOM 553 N N . ARG A 1 75 ? -11.054 9.148 1.188 1.00 92.94 75 ARG A N 1
ATOM 554 C CA . ARG A 1 75 ? -9.852 9.697 1.849 1.00 92.94 75 ARG A CA 1
ATOM 555 C C . ARG A 1 75 ? -8.972 8.637 2.505 1.00 92.94 75 ARG A C 1
ATOM 557 O O . ARG A 1 75 ? -7.943 8.991 3.083 1.00 92.94 75 ARG A O 1
ATOM 564 N N . SER A 1 76 ? -9.343 7.364 2.388 1.00 95.50 76 SER A N 1
ATOM 565 C CA . SER A 1 76 ? -8.604 6.242 2.961 1.00 95.50 76 SER A CA 1
ATOM 566 C C . SER A 1 76 ? -7.915 5.429 1.869 1.00 95.50 76 SER A C 1
ATOM 568 O O . SER A 1 76 ? -8.562 4.884 0.971 1.00 95.50 76 SER A O 1
ATOM 570 N N . PHE A 1 77 ? -6.589 5.368 1.926 1.00 97.75 77 PHE A N 1
ATOM 571 C CA . PHE A 1 77 ? -5.754 4.781 0.890 1.00 97.75 77 PHE A CA 1
ATOM 572 C C . PHE A 1 77 ? -4.448 4.204 1.436 1.00 97.75 77 PHE A C 1
ATOM 574 O O . PHE A 1 77 ? -3.856 4.715 2.388 1.00 97.75 77 PHE A O 1
ATOM 581 N N . TRP A 1 78 ? -3.959 3.162 0.772 1.00 97.94 78 TRP A N 1
ATOM 582 C CA . TRP A 1 78 ? -2.591 2.681 0.924 1.00 97.94 78 TRP A CA 1
ATOM 583 C C . TRP A 1 78 ? -1.750 3.259 -0.208 1.00 97.94 78 TRP A C 1
ATOM 585 O O . TRP A 1 78 ? -2.116 3.123 -1.375 1.00 97.94 78 TRP A O 1
ATOM 595 N N . TYR A 1 79 ? -0.658 3.944 0.117 1.00 96.75 79 TYR A N 1
ATOM 596 C CA . TYR A 1 79 ? 0.227 4.523 -0.883 1.00 96.75 79 TYR A CA 1
ATOM 597 C C . TYR A 1 79 ? 1.560 3.788 -0.951 1.00 96.75 79 TYR A C 1
ATOM 599 O O . TYR A 1 79 ? 2.110 3.341 0.057 1.00 96.75 79 TYR A O 1
ATOM 607 N N . ILE A 1 80 ? 2.087 3.703 -2.168 1.00 97.56 80 ILE A N 1
ATOM 608 C CA . ILE A 1 80 ? 3.413 3.188 -2.484 1.00 97.56 80 ILE A CA 1
ATOM 609 C C . ILE A 1 80 ? 4.141 4.256 -3.301 1.00 97.56 80 ILE A C 1
ATOM 611 O O . ILE A 1 80 ? 3.726 4.587 -4.412 1.00 97.56 80 ILE A O 1
ATOM 615 N N . ALA A 1 81 ? 5.234 4.785 -2.758 1.00 97.12 81 ALA A N 1
ATOM 616 C CA . ALA A 1 81 ? 6.071 5.791 -3.395 1.00 97.12 81 ALA A CA 1
ATOM 617 C C . ALA A 1 81 ? 7.422 5.193 -3.806 1.00 97.12 81 ALA A C 1
ATOM 619 O O . ALA A 1 81 ? 8.183 4.719 -2.967 1.00 97.12 81 ALA A O 1
ATOM 620 N N . PHE A 1 82 ? 7.737 5.274 -5.093 1.00 96.81 82 PHE A N 1
ATOM 621 C CA . PHE A 1 82 ? 9.024 4.923 -5.682 1.00 96.81 82 PHE A CA 1
ATOM 622 C C . PHE A 1 82 ? 9.846 6.200 -5.818 1.00 96.81 82 PHE A C 1
ATOM 624 O O . PHE A 1 82 ? 9.466 7.099 -6.567 1.00 96.81 82 PHE A O 1
ATOM 631 N N . ARG A 1 83 ? 10.959 6.305 -5.094 1.00 95.25 83 ARG A N 1
ATOM 632 C CA . ARG A 1 83 ? 11.850 7.471 -5.094 1.00 95.25 83 ARG A CA 1
ATOM 633 C C . ARG A 1 83 ? 13.210 7.072 -5.636 1.00 95.25 83 ARG A C 1
ATOM 635 O O . ARG A 1 83 ? 13.799 6.119 -5.137 1.00 95.25 83 ARG A O 1
ATOM 642 N N . GLN A 1 84 ? 13.732 7.807 -6.611 1.00 92.00 84 GLN A N 1
ATOM 643 C CA . GLN A 1 84 ? 15.132 7.636 -7.007 1.00 92.00 84 GLN A CA 1
ATOM 644 C C . GLN A 1 84 ? 16.031 8.041 -5.839 1.00 92.00 84 GLN A C 1
ATOM 646 O O . GLN A 1 84 ? 15.787 9.074 -5.213 1.00 92.00 84 GLN A O 1
ATOM 651 N N . ILE A 1 85 ? 17.043 7.233 -5.523 1.00 88.69 85 ILE A N 1
ATOM 652 C CA . ILE A 1 85 ? 17.951 7.501 -4.404 1.00 88.69 85 ILE A CA 1
ATOM 653 C C . ILE A 1 85 ? 19.143 8.297 -4.937 1.00 88.69 85 ILE A C 1
ATOM 655 O O . ILE A 1 85 ? 19.976 7.735 -5.657 1.00 88.69 85 ILE A O 1
ATOM 659 N N . PRO A 1 86 ? 19.273 9.591 -4.584 1.00 71.44 86 PRO A N 1
ATOM 660 C CA . PRO A 1 86 ? 20.396 10.392 -5.042 1.00 71.44 86 PRO A CA 1
ATOM 661 C C . PRO A 1 86 ? 21.715 9.743 -4.611 1.00 71.44 86 PRO A C 1
ATOM 663 O O . PRO A 1 86 ? 21.833 9.231 -3.498 1.00 71.44 86 PRO A O 1
ATOM 666 N N . HIS A 1 87 ? 22.714 9.774 -5.493 1.00 70.25 87 HIS A N 1
ATOM 667 C CA . HIS A 1 87 ? 24.070 9.257 -5.249 1.00 70.25 87 HIS A CA 1
ATOM 668 C C . HIS A 1 87 ? 24.217 7.728 -5.164 1.00 70.25 87 HIS A C 1
ATOM 670 O O . HIS A 1 87 ? 25.314 7.247 -4.886 1.00 70.25 87 HIS A O 1
ATOM 676 N N . LYS A 1 88 ? 23.168 6.957 -5.479 1.00 73.19 88 LYS A N 1
ATOM 677 C CA . LYS A 1 88 ? 23.246 5.499 -5.689 1.00 73.19 88 LYS A CA 1
ATOM 678 C C . LYS A 1 88 ? 22.895 5.099 -7.128 1.00 73.19 88 LYS A C 1
ATOM 680 O O . LYS A 1 88 ? 22.246 4.091 -7.360 1.00 73.19 88 LYS A O 1
ATOM 685 N N . GLY A 1 89 ? 23.313 5.904 -8.106 1.00 78.38 89 GLY A N 1
ATOM 686 C CA . GLY A 1 89 ? 23.047 5.632 -9.522 1.00 78.38 89 GLY A CA 1
ATOM 687 C C . GLY A 1 89 ? 21.548 5.552 -9.824 1.00 78.38 89 GLY A C 1
ATOM 688 O O . GLY A 1 89 ? 20.804 6.471 -9.494 1.00 78.38 89 GLY A O 1
ATOM 689 N N . GLU A 1 90 ? 21.125 4.449 -10.439 1.00 82.38 90 GLU A N 1
ATOM 690 C CA . GLU A 1 90 ? 19.738 4.178 -10.836 1.00 82.38 90 GLU A CA 1
ATOM 691 C C . GLU A 1 90 ? 18.931 3.440 -9.746 1.00 82.38 90 GLU A C 1
ATOM 693 O O . GLU A 1 90 ? 17.921 2.815 -10.043 1.00 82.38 90 GLU A O 1
ATOM 698 N N . SER A 1 91 ? 19.335 3.485 -8.475 1.00 90.12 91 SER A N 1
ATOM 699 C CA . SER A 1 91 ? 18.593 2.801 -7.408 1.00 90.12 91 SER A CA 1
ATOM 700 C C . SER A 1 91 ? 17.275 3.488 -7.036 1.00 90.12 91 SER A C 1
ATOM 702 O O . SER A 1 91 ? 17.159 4.719 -7.027 1.00 90.12 91 SER A O 1
ATOM 704 N N . VAL A 1 92 ? 16.292 2.678 -6.640 1.00 94.00 92 VAL A N 1
ATOM 705 C CA . VAL A 1 92 ? 14.949 3.112 -6.231 1.00 94.00 92 VAL A CA 1
ATOM 706 C C . VAL A 1 92 ? 14.677 2.691 -4.794 1.00 94.00 92 VAL A C 1
ATOM 708 O O . VAL A 1 92 ? 14.838 1.531 -4.440 1.00 94.00 92 VAL A O 1
ATOM 711 N N . GLY A 1 93 ? 14.226 3.624 -3.961 1.00 95.31 93 GLY A N 1
ATOM 712 C CA . GLY A 1 93 ? 13.592 3.320 -2.683 1.00 95.31 93 GLY A CA 1
ATOM 713 C C . GLY A 1 93 ? 12.078 3.238 -2.844 1.00 95.31 93 GLY A C 1
ATOM 714 O O . GLY A 1 93 ? 11.458 4.171 -3.356 1.00 95.31 93 GLY A O 1
ATOM 715 N N . GLN A 1 94 ? 11.479 2.151 -2.383 1.00 96.00 94 GLN A N 1
ATOM 716 C CA . GLN A 1 94 ? 10.041 1.962 -2.287 1.00 96.00 94 GLN A CA 1
ATOM 717 C C . GLN A 1 94 ? 9.597 2.191 -0.839 1.00 96.00 94 GLN A C 1
ATOM 719 O O . GLN A 1 94 ? 9.965 1.453 0.075 1.00 96.00 94 GLN A O 1
ATOM 724 N N . TYR A 1 95 ? 8.779 3.219 -0.644 1.00 96.94 95 TYR A N 1
ATOM 725 C CA . TYR A 1 95 ? 8.222 3.624 0.641 1.00 96.94 95 TYR A CA 1
ATOM 726 C C . TYR A 1 95 ? 6.726 3.354 0.640 1.00 96.94 95 TYR A C 1
ATOM 728 O O . TYR A 1 95 ? 6.051 3.615 -0.354 1.00 96.94 95 TYR A O 1
ATOM 736 N N . ARG A 1 96 ? 6.202 2.843 1.750 1.00 97.31 96 ARG A N 1
ATOM 737 C CA . ARG A 1 96 ? 4.788 2.489 1.874 1.00 97.31 96 ARG A CA 1
ATOM 738 C C . ARG A 1 96 ? 4.188 3.151 3.095 1.00 97.31 96 ARG A C 1
ATOM 740 O O . ARG A 1 96 ? 4.858 3.302 4.117 1.00 97.31 96 ARG A O 1
ATOM 747 N N . GLY A 1 97 ? 2.912 3.479 3.008 1.00 97.31 97 GLY A N 1
ATOM 748 C CA . GLY A 1 97 ? 2.162 3.906 4.173 1.00 97.31 97 GLY A CA 1
ATOM 749 C C . GLY A 1 97 ? 0.668 3.867 3.941 1.00 97.31 97 GLY A C 1
ATOM 750 O O . GLY A 1 97 ? 0.189 3.830 2.812 1.00 97.31 97 GLY A O 1
ATOM 751 N N . LEU A 1 98 ? -0.069 3.825 5.037 1.00 97.62 98 LEU A N 1
ATOM 752 C CA . LEU A 1 98 ? -1.516 3.753 5.064 1.00 97.62 98 LEU A CA 1
ATOM 753 C C . LEU A 1 98 ? -2.046 5.051 5.662 1.00 97.62 98 LEU A C 1
ATOM 755 O O . LEU A 1 98 ? -1.693 5.408 6.784 1.00 97.62 98 LEU A O 1
ATOM 759 N N . GLN A 1 99 ? -2.901 5.740 4.918 1.00 96.81 99 GLN A N 1
ATOM 760 C CA . GLN A 1 99 ? -3.683 6.855 5.425 1.00 96.81 99 GLN A CA 1
ATOM 761 C C . GLN A 1 99 ? -5.145 6.435 5.475 1.00 96.81 99 GLN A C 1
ATOM 763 O O . GLN A 1 99 ? -5.665 5.891 4.503 1.00 96.81 99 GLN A O 1
ATOM 768 N N . PHE A 1 100 ? -5.835 6.704 6.576 1.00 95.50 100 PHE A N 1
ATOM 769 C CA . PHE A 1 100 ? -7.267 6.440 6.649 1.00 95.50 100 PHE A CA 1
ATOM 770 C C . PHE A 1 100 ? -8.003 7.423 7.544 1.00 95.50 100 PHE A C 1
ATOM 772 O O . PHE A 1 100 ? -7.431 8.014 8.453 1.00 95.50 100 PHE A O 1
ATOM 779 N N . VAL A 1 101 ? -9.297 7.586 7.283 1.00 94.81 101 VAL A N 1
ATOM 780 C CA . VAL A 1 101 ? -10.213 8.283 8.185 1.00 94.81 101 VAL A CA 1
ATOM 781 C C . VAL A 1 101 ? -10.979 7.219 8.974 1.00 94.81 101 VAL A C 1
ATOM 783 O O . VAL A 1 101 ? -11.678 6.414 8.355 1.00 94.81 101 VAL A O 1
ATOM 786 N N . PRO A 1 102 ? -10.885 7.168 10.316 1.00 94.00 102 PRO A N 1
ATOM 787 C CA . PRO A 1 102 ? -11.503 6.095 11.093 1.00 94.00 102 PRO A CA 1
ATOM 788 C C . PRO A 1 102 ? -13.009 5.943 10.858 1.00 94.00 102 PRO A C 1
ATOM 790 O O . PRO A 1 102 ? -13.479 4.814 10.754 1.00 94.00 102 PRO A O 1
ATOM 793 N N . THR A 1 103 ? -13.757 7.035 10.674 1.00 93.94 103 THR A N 1
ATOM 794 C CA . THR A 1 103 ? -15.189 6.947 10.337 1.00 93.94 103 THR A CA 1
ATOM 795 C C . THR A 1 103 ? -15.479 6.348 8.957 1.00 93.94 103 THR A C 1
ATOM 797 O O . THR A 1 103 ? -16.543 5.765 8.781 1.00 93.94 103 THR A O 1
ATOM 800 N N . GLU A 1 104 ? -14.561 6.430 7.988 1.00 93.44 104 GLU A N 1
ATOM 801 C CA . GLU A 1 104 ? -14.705 5.743 6.690 1.00 93.44 104 GLU A CA 1
ATOM 802 C C . GLU A 1 104 ? -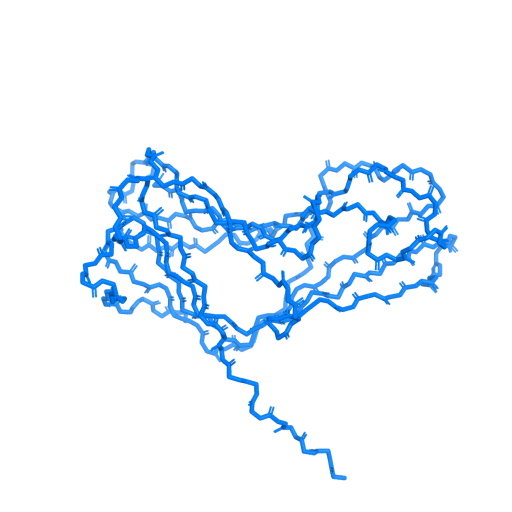14.460 4.232 6.835 1.00 93.44 104 GLU A C 1
ATOM 804 O O . GLU A 1 104 ? -15.119 3.422 6.194 1.00 93.44 104 GLU A O 1
ATOM 809 N N . ILE A 1 105 ? -13.545 3.840 7.725 1.00 93.06 105 ILE A N 1
ATOM 810 C CA . ILE A 1 105 ? -13.110 2.446 7.905 1.00 93.06 105 ILE A CA 1
ATOM 811 C C . ILE A 1 105 ? -14.015 1.661 8.869 1.00 93.06 105 ILE A C 1
ATOM 813 O O . ILE A 1 105 ? -14.336 0.495 8.620 1.00 93.06 105 ILE A O 1
ATOM 817 N N . PHE A 1 106 ? -14.420 2.292 9.972 1.00 93.06 106 PHE A N 1
ATOM 818 C CA . PHE A 1 106 ? -15.165 1.686 11.082 1.00 93.06 106 PHE A CA 1
ATOM 819 C C . PHE A 1 106 ? -16.611 2.205 11.205 1.00 93.06 106 PHE A C 1
ATOM 821 O O . PHE A 1 106 ? -17.369 1.730 12.057 1.00 93.06 106 PHE A O 1
ATOM 828 N N . GLY A 1 107 ? -17.013 3.177 10.380 1.00 90.50 107 GLY A N 1
ATOM 829 C CA . GLY A 1 107 ? -18.285 3.886 10.533 1.00 90.50 107 GLY A CA 1
ATOM 830 C C . GLY A 1 107 ? -18.297 4.823 11.746 1.00 90.50 107 GLY A C 1
ATOM 831 O O . GLY A 1 107 ? -17.280 5.055 12.398 1.00 90.50 107 GLY A O 1
ATOM 832 N N . GLU A 1 108 ? -19.478 5.327 12.105 1.00 89.00 108 GLU A N 1
ATOM 833 C CA . GLU A 1 108 ? -19.662 6.265 13.229 1.00 89.00 108 GLU A CA 1
ATOM 834 C C . GLU A 1 108 ? -19.302 5.675 14.608 1.00 8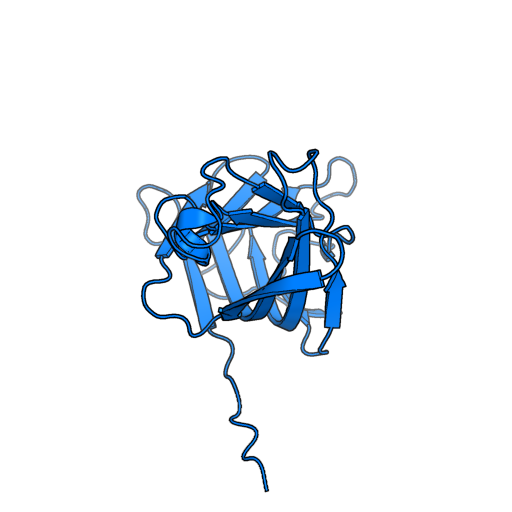9.00 108 GLU A C 1
ATOM 836 O O . GLU A 1 108 ? -19.215 6.402 15.596 1.00 89.00 108 GLU A O 1
ATOM 841 N N . THR A 1 109 ? -19.056 4.362 14.688 1.00 84.81 109 THR A N 1
ATOM 842 C CA . THR A 1 109 ? -18.695 3.661 15.932 1.00 84.81 109 THR A CA 1
ATOM 843 C C . THR A 1 109 ? -17.358 4.121 16.514 1.00 84.81 109 THR A C 1
ATOM 845 O O . THR A 1 109 ? -17.192 4.170 17.735 1.00 84.81 109 THR A O 1
ATOM 848 N N . VAL A 1 110 ? -16.415 4.496 15.649 1.00 84.25 110 VAL A N 1
ATOM 849 C CA . VAL A 1 110 ? -15.156 5.141 16.015 1.00 84.25 110 VAL A CA 1
ATOM 850 C C . VAL A 1 110 ? -15.307 6.596 15.594 1.00 84.25 110 VAL A C 1
ATOM 852 O O . VAL A 1 110 ? -14.986 6.956 14.468 1.00 84.25 110 VAL A O 1
ATOM 855 N N . GLY A 1 111 ? -15.867 7.426 16.480 1.00 82.38 111 GLY A N 1
ATOM 856 C CA . GLY A 1 111 ? -16.218 8.836 16.234 1.00 82.38 111 GLY A CA 1
ATOM 857 C C . GLY A 1 111 ? -15.032 9.790 16.007 1.00 82.38 111 GLY A C 1
ATOM 858 O O . GLY A 1 111 ? -15.087 10.947 16.411 1.00 82.38 111 GLY A O 1
ATOM 859 N N . VAL A 1 112 ? -13.950 9.305 15.400 1.00 83.88 112 VAL A N 1
ATOM 860 C CA . VAL A 1 112 ? -12.748 10.053 15.033 1.00 83.88 112 VAL A CA 1
ATOM 861 C C . VAL A 1 112 ? -12.812 10.349 13.537 1.00 83.88 112 VAL A C 1
ATOM 863 O O . VAL A 1 112 ? -12.708 9.452 12.702 1.00 83.88 112 VAL A O 1
ATOM 866 N N . SER A 1 113 ? -13.006 11.619 13.190 1.00 83.44 113 SER A N 1
ATOM 867 C CA . SER A 1 113 ? -13.122 12.081 11.799 1.00 83.44 113 SER A CA 1
ATOM 868 C C . SER A 1 113 ? -11.817 12.636 11.225 1.00 83.44 113 SER A C 1
ATOM 870 O O . SER A 1 113 ? -11.748 12.947 10.032 1.00 83.44 113 SER A O 1
ATOM 872 N N . THR A 1 114 ? -10.789 12.780 12.062 1.00 88.81 114 THR A N 1
ATOM 873 C CA . THR A 1 114 ? -9.450 13.194 11.647 1.00 88.81 114 THR A CA 1
ATOM 874 C C . THR A 1 114 ? -8.749 12.057 10.919 1.00 88.81 114 THR A C 1
ATOM 876 O O . THR A 1 114 ? -8.912 10.889 11.261 1.00 88.81 114 THR A O 1
ATOM 879 N N . GLN A 1 115 ? -7.974 12.404 9.894 1.00 92.50 115 GLN A N 1
ATOM 880 C CA . GLN A 1 115 ? -7.141 11.437 9.188 1.00 92.50 115 GLN A CA 1
ATOM 881 C C . GLN A 1 115 ? -6.043 10.906 10.111 1.00 92.50 115 GLN A C 1
ATOM 883 O O . GLN A 1 115 ? -5.474 11.677 10.879 1.00 92.50 115 GLN A O 1
ATOM 888 N N . GLU A 1 116 ? -5.711 9.629 9.969 1.00 94.44 116 GLU A N 1
ATOM 889 C CA . GLU A 1 116 ? -4.589 8.954 10.613 1.00 94.44 116 GLU A CA 1
ATOM 890 C C . GLU A 1 116 ? -3.597 8.476 9.553 1.00 94.44 116 GLU A C 1
ATOM 892 O O . GLU A 1 116 ? -4.005 8.034 8.477 1.00 94.44 116 GLU A O 1
ATOM 897 N N . ILE A 1 117 ? -2.295 8.583 9.838 1.00 95.75 117 ILE A N 1
ATOM 898 C CA . ILE A 1 117 ? -1.229 8.272 8.878 1.00 95.75 117 ILE A CA 1
ATOM 899 C C . ILE A 1 117 ? -0.194 7.353 9.521 1.00 95.75 117 ILE A C 1
ATOM 901 O O . ILE A 1 117 ? 0.393 7.668 10.557 1.00 95.75 117 ILE A O 1
ATOM 905 N N . PHE A 1 118 ? 0.056 6.238 8.843 1.00 97.00 118 PHE A N 1
ATOM 906 C CA . PHE A 1 118 ? 0.939 5.160 9.255 1.00 97.00 118 PHE A CA 1
ATOM 907 C C . PHE A 1 118 ? 1.976 4.875 8.165 1.00 97.00 118 PHE A C 1
ATOM 909 O O . PHE A 1 118 ? 1.632 4.858 6.985 1.00 97.00 118 PHE A O 1
ATOM 916 N N . TYR A 1 119 ? 3.231 4.625 8.538 1.00 96.69 119 TYR A N 1
ATOM 917 C CA . TYR A 1 119 ? 4.309 4.299 7.594 1.00 96.69 119 TYR A CA 1
ATOM 918 C C . TYR A 1 119 ? 4.896 2.927 7.881 1.00 96.69 119 TYR A C 1
ATOM 920 O O . TYR A 1 119 ? 5.033 2.516 9.035 1.00 96.69 119 TYR A O 1
ATOM 928 N N . ASP A 1 120 ? 5.308 2.263 6.809 1.00 96.62 120 ASP A N 1
ATOM 929 C CA . ASP A 1 120 ? 6.193 1.116 6.891 1.00 96.62 120 ASP A CA 1
ATOM 930 C C . ASP A 1 120 ? 7.590 1.571 7.360 1.00 96.62 120 ASP A C 1
ATOM 932 O O . ASP A 1 120 ? 8.197 2.429 6.707 1.00 96.62 120 ASP A O 1
ATOM 936 N N . PRO A 1 121 ? 8.126 1.033 8.471 1.00 93.81 121 PRO A N 1
ATOM 937 C CA . PRO A 1 121 ? 9.465 1.378 8.942 1.00 93.81 121 PRO A CA 1
ATOM 938 C C . PRO A 1 121 ? 10.594 0.840 8.047 1.00 93.81 121 PRO A C 1
ATOM 940 O O . PRO A 1 121 ? 11.734 1.284 8.190 1.00 93.81 121 PRO A O 1
ATOM 943 N N . LEU A 1 122 ? 10.314 -0.114 7.153 1.00 92.69 122 LEU A N 1
ATOM 944 C CA . LEU A 1 122 ? 11.311 -0.815 6.347 1.00 92.69 122 LEU A CA 1
ATOM 945 C C . LEU A 1 122 ? 11.075 -0.557 4.849 1.00 92.69 122 LEU A C 1
ATOM 947 O O . LEU A 1 122 ? 10.371 -1.328 4.190 1.00 92.69 122 LEU A O 1
ATOM 951 N N . PRO A 1 123 ? 11.663 0.512 4.277 1.00 92.56 123 PRO A N 1
ATOM 952 C CA . PRO A 1 123 ? 11.628 0.707 2.834 1.00 92.56 123 PRO A CA 1
ATOM 953 C C . PRO A 1 123 ? 12.378 -0.416 2.114 1.00 92.56 123 PRO A C 1
ATOM 955 O O . PRO A 1 123 ? 13.403 -0.910 2.590 1.00 92.56 123 PRO A O 1
ATOM 958 N N . VAL A 1 124 ? 11.883 -0.778 0.934 1.00 93.94 124 VAL A N 1
ATOM 959 C CA . VAL A 1 124 ? 12.558 -1.711 0.026 1.00 93.94 124 VAL A CA 1
ATOM 960 C C . VAL A 1 124 ? 13.467 -0.907 -0.896 1.00 93.94 124 VAL A C 1
ATOM 962 O O . VAL A 1 124 ? 13.090 0.172 -1.348 1.00 93.94 124 VAL A O 1
ATOM 965 N N . TYR A 1 125 ? 14.664 -1.411 -1.177 1.00 92.75 125 TYR A N 1
ATOM 966 C CA . TYR A 1 125 ? 15.597 -0.769 -2.097 1.00 92.75 125 TYR A CA 1
ATOM 967 C C . TYR A 1 125 ? 15.857 -1.688 -3.282 1.00 92.75 125 TYR A C 1
ATOM 969 O O . TYR A 1 125 ? 16.257 -2.832 -3.091 1.00 92.75 125 TYR A O 1
ATOM 977 N N . GLN A 1 126 ? 15.638 -1.162 -4.480 1.00 92.88 126 GLN A N 1
ATOM 978 C CA . GLN A 1 126 ? 15.996 -1.784 -5.747 1.00 92.88 126 GLN A CA 1
ATOM 979 C C . GLN A 1 126 ? 17.269 -1.134 -6.275 1.00 92.88 126 GLN A C 1
ATOM 981 O O . GLN A 1 126 ? 17.472 0.076 -6.113 1.00 92.88 126 GLN A O 1
ATOM 986 N N . MET A 1 127 ? 18.119 -1.921 -6.918 1.00 90.38 127 MET A N 1
ATOM 987 C CA . MET A 1 127 ? 19.383 -1.451 -7.469 1.00 90.38 127 MET A CA 1
ATOM 988 C C . MET A 1 127 ? 19.178 -0.651 -8.755 1.00 90.38 127 MET A C 1
ATOM 990 O O . MET A 1 127 ? 19.971 0.264 -9.004 1.00 90.38 127 MET A O 1
ATOM 994 N N . ASN A 1 128 ? 18.122 -0.952 -9.521 1.00 91.00 128 ASN A N 1
ATOM 995 C CA . ASN A 1 128 ? 17.884 -0.383 -10.844 1.00 91.00 128 ASN A CA 1
ATOM 996 C C . ASN A 1 128 ? 16.428 0.100 -11.081 1.00 91.00 128 ASN A C 1
ATOM 998 O O . ASN A 1 128 ? 15.460 -0.595 -10.783 1.00 91.00 128 ASN A O 1
ATOM 1002 N N . ILE A 1 129 ? 16.268 1.281 -11.697 1.00 91.94 129 ILE A N 1
ATOM 1003 C CA . ILE A 1 129 ? 14.991 1.881 -12.129 1.00 91.94 129 ILE A CA 1
ATOM 1004 C C . ILE A 1 129 ? 14.272 1.104 -13.251 1.00 91.94 129 ILE A C 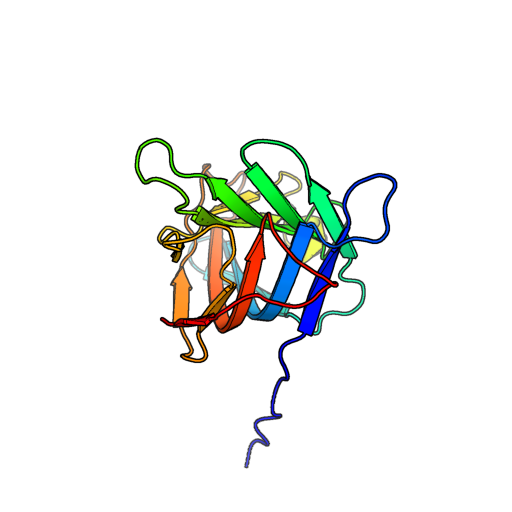1
ATOM 1006 O O . ILE A 1 129 ? 13.089 1.357 -13.499 1.00 91.94 129 ILE A O 1
ATOM 1010 N N . TYR A 1 130 ? 14.973 0.222 -13.973 1.00 94.88 130 TYR A N 1
ATOM 1011 C CA . TYR A 1 130 ? 14.413 -0.616 -15.044 1.00 94.88 130 TYR A CA 1
ATOM 1012 C C . TYR A 1 130 ? 13.896 -1.969 -14.546 1.00 94.88 130 TYR A C 1
ATOM 1014 O O . TYR A 1 130 ? 13.176 -2.645 -15.286 1.00 94.88 130 TYR A O 1
ATOM 1022 N N . ASP A 1 131 ? 14.224 -2.342 -13.310 1.00 96.25 131 ASP A N 1
ATOM 1023 C CA . ASP A 1 131 ? 13.912 -3.651 -12.753 1.00 96.25 131 ASP A CA 1
ATOM 1024 C C . ASP A 1 131 ? 12.647 -3.597 -11.883 1.00 96.25 131 ASP A C 1
ATOM 1026 O O . ASP A 1 131 ? 12.230 -2.559 -11.356 1.00 96.25 131 ASP A O 1
ATOM 1030 N N . SER A 1 132 ? 12.003 -4.748 -11.743 1.00 97.69 132 SER A N 1
ATOM 1031 C CA . SER A 1 132 ? 10.874 -4.964 -10.845 1.00 97.69 132 SER A CA 1
ATOM 1032 C C . SER A 1 132 ? 11.348 -5.637 -9.563 1.00 97.69 132 SER A C 1
ATOM 1034 O O . SER A 1 132 ? 12.184 -6.531 -9.597 1.00 97.69 132 SER A O 1
ATOM 1036 N N . TYR A 1 133 ? 10.807 -5.233 -8.423 1.00 97.62 133 TYR A N 1
ATOM 1037 C CA . TYR A 1 133 ? 11.006 -5.929 -7.157 1.00 97.62 133 TYR A CA 1
ATOM 1038 C C . TYR A 1 133 ? 10.032 -7.097 -7.079 1.00 97.62 133 TYR A C 1
ATOM 1040 O O . TYR A 1 133 ? 8.843 -6.880 -7.306 1.00 97.62 133 TYR A O 1
ATOM 1048 N N . VAL A 1 134 ? 10.505 -8.296 -6.736 1.00 97.75 134 VAL A N 1
ATOM 1049 C CA . VAL A 1 134 ? 9.683 -9.503 -6.577 1.00 97.75 134 VAL A CA 1
ATOM 1050 C C . VAL A 1 134 ? 9.937 -10.138 -5.216 1.00 97.75 134 VAL A C 1
ATOM 1052 O O . VAL A 1 134 ? 11.063 -10.479 -4.869 1.00 97.75 134 VAL A O 1
ATOM 1055 N N . CYS A 1 135 ? 8.873 -10.378 -4.456 1.00 96.62 135 CYS A N 1
ATOM 1056 C CA . CYS A 1 135 ? 8.947 -11.113 -3.204 1.00 96.62 135 CYS A CA 1
ATOM 1057 C C . CYS A 1 135 ? 7.726 -12.016 -3.041 1.00 96.62 135 CYS A C 1
ATOM 1059 O O . CYS A 1 135 ? 6.602 -11.533 -2.937 1.00 96.62 135 CYS A O 1
ATOM 1061 N N . ALA A 1 136 ? 7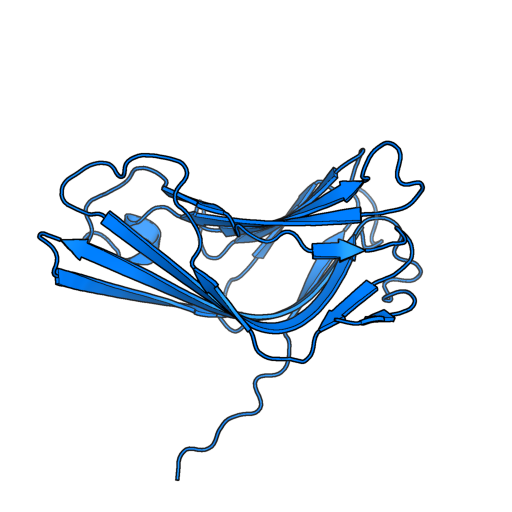.951 -13.330 -3.021 1.00 95.38 136 ALA A N 1
ATOM 1062 C CA . ALA A 1 136 ? 6.914 -14.345 -2.795 1.00 95.38 136 ALA A CA 1
ATOM 1063 C C . ALA A 1 136 ? 6.925 -14.898 -1.357 1.00 95.38 136 ALA A C 1
ATOM 1065 O O . ALA A 1 136 ? 6.146 -15.786 -1.012 1.00 95.38 136 ALA A O 1
ATOM 1066 N N . THR A 1 137 ? 7.834 -14.398 -0.519 1.00 95.38 137 THR A N 1
ATOM 1067 C CA . THR A 1 137 ? 7.913 -14.766 0.891 1.00 95.38 137 THR A CA 1
ATOM 1068 C C . THR A 1 137 ? 6.930 -13.915 1.674 1.00 95.38 137 THR A C 1
ATOM 1070 O O . THR A 1 137 ? 7.018 -12.690 1.650 1.00 95.38 137 THR A O 1
ATOM 1073 N N . LYS A 1 138 ? 6.021 -14.559 2.409 1.00 95.81 138 LYS A N 1
ATOM 1074 C CA . LYS A 1 138 ? 5.103 -13.865 3.313 1.00 95.81 138 LYS A CA 1
ATOM 1075 C C . LYS A 1 138 ? 5.886 -13.106 4.388 1.00 95.81 138 LYS A C 1
ATOM 1077 O O . LYS A 1 138 ? 6.660 -13.719 5.123 1.00 95.81 138 LYS A O 1
ATOM 1082 N N . TYR A 1 139 ? 5.602 -11.819 4.559 1.00 95.25 139 TYR A N 1
ATOM 1083 C CA . TYR A 1 139 ? 6.089 -11.031 5.692 1.00 95.25 139 TYR A CA 1
ATOM 1084 C C . TYR A 1 139 ? 4.992 -10.146 6.270 1.00 95.25 139 TYR A C 1
ATOM 1086 O O . TYR A 1 139 ? 4.026 -9.789 5.597 1.00 95.25 139 TYR A O 1
ATOM 1094 N N . GLN A 1 140 ? 5.151 -9.812 7.546 1.00 97.12 140 GLN A N 1
ATOM 1095 C CA . GLN A 1 140 ? 4.256 -8.932 8.277 1.00 97.12 140 GLN A CA 1
ATOM 1096 C C . GLN A 1 140 ? 5.069 -7.806 8.901 1.00 97.12 140 GLN A C 1
ATOM 1098 O O . GLN A 1 140 ? 6.095 -8.064 9.532 1.00 97.12 140 GLN A O 1
ATOM 1103 N N . THR A 1 141 ? 4.581 -6.579 8.755 1.00 97.19 141 THR A N 1
ATOM 1104 C CA . THR A 1 141 ? 5.235 -5.390 9.291 1.00 97.19 141 THR A CA 1
ATOM 1105 C C . THR A 1 141 ? 4.238 -4.558 10.098 1.00 97.19 141 THR A C 1
ATOM 1107 O O . THR A 1 141 ? 3.187 -4.186 9.562 1.00 97.19 141 THR A O 1
ATOM 1110 N N . PRO A 1 142 ? 4.546 -4.227 11.366 1.00 97.31 142 PRO A N 1
ATOM 1111 C CA . PRO A 1 142 ? 3.792 -3.222 12.102 1.00 97.31 142 PRO A CA 1
ATOM 1112 C C . PRO A 1 142 ? 4.105 -1.840 11.527 1.00 97.31 142 PRO A C 1
ATOM 1114 O O . PRO A 1 142 ? 5.270 -1.449 11.433 1.00 97.31 142 PRO A O 1
ATOM 1117 N N . TYR A 1 143 ? 3.074 -1.099 11.130 1.00 97.12 143 TYR A N 1
ATOM 1118 C CA . TYR A 1 143 ? 3.253 0.275 10.676 1.00 97.12 143 TYR A CA 1
ATOM 1119 C C . TYR A 1 143 ? 3.244 1.230 11.871 1.00 97.12 143 TYR A C 1
ATOM 1121 O O . TYR A 1 143 ? 2.495 1.052 12.834 1.00 97.12 143 TYR A O 1
ATOM 1129 N N . SER A 1 144 ? 4.050 2.283 11.778 1.00 95.25 144 SER A N 1
ATOM 1130 C CA . SER A 1 144 ? 4.212 3.286 12.833 1.00 95.25 144 SER A CA 1
ATOM 1131 C C . SER A 1 144 ? 3.363 4.521 12.548 1.00 95.25 144 SER A C 1
ATOM 1133 O O . SER A 1 144 ? 3.401 5.040 11.432 1.00 95.25 144 SER A O 1
ATOM 1135 N N . SER A 1 145 ? 2.630 5.013 13.552 1.00 92.94 145 SER A N 1
ATOM 1136 C CA . SER A 1 145 ? 1.904 6.288 13.447 1.00 92.94 145 SER A CA 1
ATOM 1137 C C . SER A 1 145 ? 2.878 7.467 13.381 1.00 92.94 145 SER A C 1
ATOM 1139 O O . SER A 1 145 ? 3.894 7.473 14.078 1.00 92.94 145 SER A O 1
ATOM 1141 N N . VAL A 1 146 ? 2.553 8.487 12.584 1.00 85.88 146 VAL A N 1
ATOM 1142 C CA . VAL A 1 146 ? 3.336 9.740 12.501 1.00 85.88 146 VAL A CA 1
ATOM 1143 C C . VAL A 1 146 ? 2.867 10.799 13.484 1.00 85.88 146 VAL A C 1
ATOM 1145 O O . VAL A 1 146 ? 3.611 11.722 13.807 1.00 85.88 146 VAL A O 1
ATOM 1148 N N . GLN A 1 147 ? 1.642 10.673 13.980 1.00 79.38 147 GLN A N 1
ATOM 1149 C CA . GLN A 1 147 ? 1.021 11.682 14.824 1.00 79.38 147 GLN A CA 1
ATOM 1150 C C . GLN A 1 147 ? 0.350 11.045 16.045 1.00 79.38 147 GLN A C 1
ATOM 1152 O O . GLN A 1 147 ? -0.072 9.883 15.992 1.00 79.38 147 GLN A O 1
ATOM 1157 N N . PRO A 1 148 ? 0.236 11.787 17.158 1.00 69.19 148 PRO A N 1
ATOM 1158 C CA . PRO A 1 148 ? -0.641 11.392 18.247 1.00 69.19 148 PRO A CA 1
ATOM 1159 C C . PRO A 1 148 ? -2.075 11.292 17.722 1.00 69.19 148 PRO A C 1
ATOM 1161 O O . PRO A 1 148 ? -2.565 12.222 17.082 1.00 69.19 148 PRO A O 1
ATOM 1164 N N . THR A 1 149 ? -2.738 10.171 17.990 1.00 70.69 149 THR A N 1
ATOM 1165 C CA . THR A 1 149 ? -4.143 9.975 17.628 1.00 70.69 149 THR A CA 1
ATOM 1166 C C . THR A 1 149 ? -5.025 10.979 18.370 1.00 70.69 149 THR A C 1
ATOM 1168 O O . THR A 1 149 ? -4.810 11.248 19.555 1.00 70.69 149 THR A O 1
ATOM 1171 N N . ALA A 1 150 ? -6.023 11.540 17.688 1.00 64.62 150 ALA A N 1
ATOM 1172 C CA . ALA A 1 150 ? -6.991 12.430 18.321 1.00 64.62 150 ALA A CA 1
ATOM 1173 C C . ALA A 1 150 ? -8.107 11.633 19.029 1.00 64.62 150 ALA A C 1
ATOM 1175 O O . ALA A 1 150 ? -8.733 10.755 18.436 1.00 64.62 150 ALA A O 1
ATOM 1176 N N . GLY A 1 151 ? -8.410 11.989 20.284 1.00 77.38 151 GLY A N 1
ATOM 1177 C CA . GLY A 1 151 ? -9.524 11.423 21.059 1.00 77.38 151 GLY A CA 1
ATOM 1178 C C . GLY A 1 151 ? -9.154 10.231 21.953 1.00 77.38 151 GLY A C 1
ATOM 1179 O O . GLY A 1 151 ? -7.995 10.030 22.297 1.00 77.38 151 GLY A O 1
ATOM 1180 N N . ASP A 1 152 ? -10.163 9.448 22.355 1.00 88.81 152 ASP A N 1
ATOM 1181 C CA . ASP A 1 152 ? -10.015 8.313 23.292 1.00 88.81 152 ASP A CA 1
ATOM 1182 C C . ASP A 1 152 ? -9.501 7.019 22.633 1.00 88.81 152 ASP A C 1
ATOM 1184 O O . ASP A 1 152 ? -9.426 5.969 23.284 1.00 88.81 152 ASP A O 1
ATOM 1188 N N . PHE A 1 153 ? -9.239 7.067 21.329 1.00 90.81 153 PHE A N 1
ATOM 1189 C CA . PHE A 1 153 ? -8.799 5.921 20.551 1.00 90.81 153 PHE A CA 1
ATOM 1190 C C . PHE A 1 153 ? -7.308 6.017 20.250 1.00 90.81 153 PHE A C 1
ATOM 1192 O O . PHE A 1 153 ? -6.779 7.098 20.019 1.00 90.81 153 PHE A O 1
ATOM 1199 N N . SER A 1 154 ? -6.647 4.868 20.205 1.00 93.12 154 SER A N 1
ATOM 1200 C CA . SER A 1 154 ? -5.389 4.683 19.490 1.00 93.12 154 SER A CA 1
ATOM 1201 C C . SER A 1 154 ? -5.586 3.647 18.389 1.00 93.12 154 SER A C 1
ATOM 1203 O O . SER A 1 154 ? -6.523 2.843 18.438 1.00 93.12 154 SER A O 1
ATOM 1205 N N . PHE A 1 155 ? -4.713 3.663 17.385 1.00 94.88 155 PHE A N 1
ATOM 1206 C CA . PHE A 1 155 ? -4.793 2.729 16.268 1.00 94.88 155 PHE A CA 1
ATOM 1207 C C . PHE A 1 155 ? -3.504 1.936 16.120 1.00 94.88 155 PHE A C 1
ATOM 1209 O O . PHE A 1 155 ? -2.412 2.500 16.170 1.00 94.88 155 PHE A O 1
ATOM 1216 N N . HIS A 1 156 ? -3.641 0.630 15.913 1.00 96.12 156 HIS A N 1
ATOM 1217 C CA . HIS A 1 156 ? -2.544 -0.245 15.508 1.00 96.12 156 HIS A CA 1
ATOM 1218 C C . HIS A 1 156 ? -2.809 -0.756 14.096 1.00 96.12 156 HIS A C 1
ATOM 1220 O O . HIS A 1 156 ? -3.926 -1.172 13.788 1.00 96.12 156 HIS A O 1
ATOM 1226 N N . VAL A 1 157 ? -1.777 -0.742 13.256 1.00 97.62 157 VAL A N 1
ATOM 1227 C CA . VAL A 1 157 ? -1.847 -1.201 11.868 1.00 97.62 157 VAL A CA 1
ATOM 1228 C C . VAL A 1 157 ? -0.770 -2.252 11.651 1.00 97.62 157 VAL A C 1
ATOM 1230 O O . VAL A 1 157 ? 0.415 -1.964 11.806 1.00 97.62 157 VAL A O 1
ATOM 1233 N N . ASN A 1 158 ? -1.177 -3.457 11.262 1.00 97.94 158 ASN A N 1
ATOM 1234 C CA . ASN A 1 158 ? -0.270 -4.509 10.815 1.00 97.94 158 ASN A CA 1
ATOM 1235 C C . ASN A 1 158 ? -0.568 -4.836 9.357 1.00 97.94 158 ASN A C 1
ATOM 1237 O O . ASN A 1 158 ? -1.691 -5.209 9.024 1.00 97.94 158 ASN A O 1
ATOM 1241 N N . VAL A 1 159 ? 0.439 -4.732 8.496 1.00 98.19 159 VAL A N 1
ATOM 1242 C CA . VAL A 1 159 ? 0.308 -5.102 7.085 1.00 98.19 159 VAL A CA 1
ATOM 1243 C C . VAL A 1 159 ? 1.023 -6.420 6.856 1.00 98.19 159 VAL A C 1
ATOM 1245 O O . VAL A 1 159 ? 2.194 -6.563 7.201 1.00 98.19 159 VAL A O 1
ATOM 1248 N N . THR A 1 160 ? 0.318 -7.379 6.272 1.00 97.88 160 THR A N 1
ATOM 1249 C CA . THR A 1 160 ? 0.879 -8.645 5.805 1.00 97.88 160 THR A CA 1
ATOM 1250 C C . THR A 1 160 ? 0.899 -8.624 4.290 1.00 97.88 160 THR A C 1
ATOM 1252 O O . THR A 1 160 ? -0.140 -8.427 3.671 1.00 97.88 160 THR A O 1
ATOM 1255 N N . ILE A 1 161 ? 2.063 -8.850 3.693 1.00 97.06 161 ILE A N 1
ATOM 1256 C CA . ILE A 1 161 ? 2.210 -9.034 2.250 1.00 97.06 161 ILE A CA 1
ATOM 1257 C C . ILE A 1 161 ? 2.537 -10.504 2.023 1.00 97.06 161 ILE A C 1
ATOM 1259 O O . ILE A 1 161 ? 3.505 -11.025 2.579 1.00 97.06 161 ILE A O 1
ATOM 1263 N N . PHE A 1 162 ? 1.700 -11.180 1.243 1.00 97.00 162 PHE A N 1
ATOM 1264 C CA . PHE A 1 162 ? 1.866 -12.593 0.904 1.00 97.00 162 PHE A CA 1
ATOM 1265 C C . PHE A 1 162 ? 2.723 -12.755 -0.343 1.00 97.00 162 PHE A C 1
ATOM 1267 O O . PHE A 1 162 ? 3.581 -13.632 -0.398 1.00 97.00 162 PHE A O 1
ATOM 1274 N N . SER A 1 163 ? 2.505 -11.884 -1.325 1.00 97.06 163 SER A N 1
ATOM 1275 C CA . SER A 1 163 ? 3.335 -11.778 -2.515 1.00 97.06 163 SER A CA 1
ATOM 1276 C C . SER A 1 163 ? 3.270 -10.365 -3.081 1.00 97.06 163 SER A C 1
ATOM 1278 O O . SER A 1 163 ? 2.251 -9.682 -2.960 1.00 97.06 163 SER A O 1
ATOM 1280 N N . VAL A 1 164 ? 4.365 -9.916 -3.684 1.00 97.62 164 VAL A N 1
ATOM 1281 C CA . VAL A 1 164 ? 4.429 -8.635 -4.382 1.00 97.62 164 VAL A CA 1
ATOM 1282 C C . VAL A 1 164 ? 5.373 -8.722 -5.575 1.00 97.62 164 VAL A C 1
ATOM 1284 O O . VAL A 1 164 ? 6.480 -9.244 -5.461 1.00 97.62 164 VAL A O 1
ATOM 1287 N N . GLN A 1 165 ? 4.946 -8.171 -6.706 1.00 98.06 165 GLN A N 1
ATOM 1288 C CA . GLN A 1 165 ? 5.817 -7.713 -7.775 1.00 98.06 165 GLN A CA 1
ATOM 1289 C C . GLN A 1 165 ? 5.503 -6.248 -8.060 1.00 98.06 165 GLN A C 1
ATOM 1291 O O . GLN A 1 165 ? 4.354 -5.890 -8.307 1.00 98.06 165 GLN A O 1
ATOM 1296 N N . SER A 1 166 ? 6.502 -5.375 -8.008 1.00 97.88 166 SER A N 1
ATOM 1297 C CA . SER A 1 166 ? 6.266 -3.943 -8.167 1.00 97.88 166 SER A CA 1
ATOM 1298 C C . SER A 1 166 ? 7.373 -3.256 -8.937 1.00 97.88 166 SER A C 1
ATOM 1300 O O . SER A 1 166 ? 8.544 -3.579 -8.761 1.00 97.88 166 SER A O 1
ATOM 1302 N N . GLN A 1 167 ? 7.006 -2.274 -9.750 1.00 97.56 167 GLN A N 1
ATOM 1303 C CA . GLN A 1 167 ? 7.955 -1.446 -10.478 1.00 97.56 167 GLN A CA 1
ATOM 1304 C C . GLN A 1 167 ? 7.400 -0.036 -10.636 1.00 97.56 167 GLN A C 1
ATOM 1306 O O . GLN A 1 167 ? 6.229 0.143 -10.973 1.00 97.56 167 GLN A O 1
ATOM 1311 N N . GLY A 1 168 ? 8.263 0.954 -10.429 1.00 95.12 168 GLY A N 1
ATOM 1312 C CA . GLY A 1 168 ? 8.018 2.345 -10.789 1.00 95.12 168 GLY A CA 1
ATOM 1313 C C . GLY A 1 168 ? 8.972 2.809 -11.890 1.00 95.12 168 GLY A C 1
ATOM 1314 O O . GLY A 1 168 ? 9.991 2.180 -12.149 1.00 95.12 168 GLY A O 1
ATOM 1315 N N . PHE A 1 169 ? 8.662 3.952 -12.501 1.00 92.19 169 PHE A N 1
ATOM 1316 C CA . PHE A 1 169 ? 9.480 4.625 -13.521 1.00 92.19 169 PHE A CA 1
ATOM 1317 C C . PHE A 1 169 ? 9.432 3.970 -14.907 1.00 92.19 169 PHE A C 1
ATOM 1319 O O . PHE A 1 169 ? 8.519 4.262 -15.685 1.00 92.19 169 PHE A O 1
ATOM 1326 N N . TYR A 1 170 ? 10.439 3.172 -15.266 1.00 91.12 170 TYR A N 1
ATOM 1327 C CA . TYR A 1 170 ? 10.699 2.782 -16.652 1.00 91.12 170 TYR A CA 1
ATOM 1328 C C . TYR A 1 170 ? 10.055 1.443 -17.001 1.00 91.12 170 TYR A C 1
ATOM 1330 O O . TYR A 1 170 ? 10.728 0.430 -17.157 1.00 91.12 170 TYR A O 1
ATOM 1338 N N . ILE A 1 171 ? 8.736 1.463 -17.181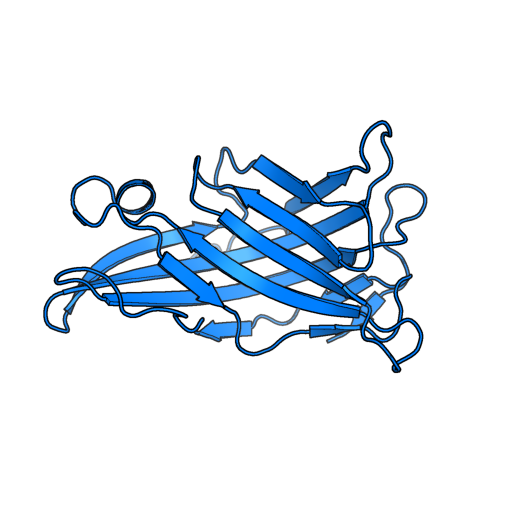 1.00 94.94 171 ILE A N 1
ATOM 1339 C CA . ILE A 1 171 ? 7.969 0.313 -17.665 1.00 94.94 171 ILE A CA 1
ATOM 1340 C C . ILE A 1 171 ? 7.903 0.355 -19.193 1.00 94.94 171 ILE A C 1
ATOM 1342 O O . ILE A 1 171 ? 7.523 1.370 -19.787 1.00 94.94 171 ILE A O 1
ATOM 1346 N N . LYS A 1 172 ? 8.278 -0.752 -19.839 1.00 94.56 172 LYS A N 1
ATOM 1347 C CA . LYS A 1 172 ? 8.279 -0.890 -21.299 1.00 94.56 172 LYS A CA 1
ATOM 1348 C C . LYS A 1 172 ? 7.194 -1.873 -21.720 1.00 94.56 172 LYS A C 1
ATOM 1350 O O . LYS A 1 172 ? 7.129 -2.976 -21.193 1.00 94.56 172 LYS A O 1
ATOM 1355 N N . ASN A 1 173 ? 6.379 -1.482 -22.701 1.00 94.44 173 ASN A N 1
ATOM 1356 C CA . ASN A 1 173 ? 5.297 -2.308 -23.254 1.00 94.44 173 ASN A CA 1
ATOM 1357 C C . ASN A 1 173 ? 4.299 -2.823 -22.197 1.00 94.44 173 ASN A C 1
ATOM 1359 O O . ASN A 1 173 ? 3.776 -3.922 -22.351 1.00 94.44 173 ASN A O 1
ATOM 1363 N N . ASP A 1 174 ? 4.074 -2.056 -21.123 1.00 95.25 174 ASP A N 1
ATOM 1364 C CA . ASP A 1 174 ? 3.209 -2.436 -19.995 1.00 95.25 174 ASP A CA 1
ATOM 1365 C C . ASP A 1 174 ? 3.557 -3.816 -19.397 1.00 95.25 174 ASP A C 1
ATOM 1367 O O . ASP A 1 174 ? 2.688 -4.601 -19.011 1.00 95.25 174 ASP A O 1
ATOM 1371 N N . GLN A 1 175 ? 4.858 -4.118 -19.340 1.00 97.06 175 GLN A N 1
ATOM 1372 C CA . GLN A 1 175 ? 5.419 -5.328 -18.747 1.00 97.06 175 GLN A CA 1
ATOM 1373 C C . GLN A 1 175 ? 6.458 -4.972 -17.686 1.00 97.06 175 GLN A C 1
ATOM 1375 O O . GLN A 1 175 ? 7.214 -4.009 -17.839 1.00 97.06 175 GLN A O 1
ATOM 1380 N N . PHE A 1 176 ? 6.514 -5.786 -16.630 1.00 97.81 176 PHE A N 1
ATOM 1381 C CA . PHE A 1 176 ? 7.610 -5.726 -15.671 1.00 97.81 176 PHE A CA 1
ATOM 1382 C C . PHE A 1 176 ? 8.948 -5.994 -16.368 1.00 97.81 176 PHE A C 1
ATOM 1384 O O . PHE A 1 176 ? 9.041 -6.848 -17.253 1.00 97.81 176 PHE A O 1
ATOM 1391 N N . GLY A 1 177 ? 9.977 -5.260 -15.953 1.00 97.12 177 GLY A N 1
ATOM 1392 C CA . GLY A 1 177 ? 11.361 -5.531 -16.311 1.00 97.12 177 GLY A CA 1
ATOM 1393 C C . GLY A 1 177 ? 11.919 -6.773 -15.601 1.00 97.12 177 GLY A C 1
ATOM 1394 O O . GLY A 1 177 ? 11.164 -7.539 -14.992 1.00 97.12 177 GLY A O 1
ATOM 1395 N N . PRO A 1 178 ? 13.246 -6.985 -15.663 1.00 97.44 178 PRO A N 1
ATOM 1396 C CA . PRO A 1 178 ? 13.924 -8.038 -14.908 1.00 97.44 178 PRO A CA 1
ATOM 1397 C C . PRO A 1 178 ? 13.548 -8.025 -13.420 1.00 97.44 178 PRO A C 1
ATOM 1399 O O . PRO A 1 178 ? 13.206 -6.983 -12.866 1.00 97.44 178 PRO A O 1
ATOM 1402 N N . ALA A 1 179 ? 13.567 -9.191 -12.777 1.00 97.19 179 ALA A N 1
ATOM 1403 C CA . ALA A 1 179 ? 13.188 -9.327 -11.374 1.00 97.19 179 ALA A CA 1
ATOM 1404 C C . ALA A 1 179 ? 14.406 -9.211 -10.445 1.00 97.19 179 ALA A C 1
ATOM 1406 O O . ALA A 1 179 ? 15.339 -10.009 -10.530 1.00 97.19 179 ALA A O 1
ATOM 1407 N N . GLU A 1 180 ? 14.350 -8.266 -9.512 1.00 96.81 180 GLU A N 1
ATOM 1408 C CA . GLU A 1 180 ? 15.178 -8.219 -8.311 1.00 96.81 180 GLU A CA 1
ATOM 1409 C C . GLU A 1 180 ? 14.419 -8.895 -7.162 1.00 96.81 180 GLU A C 1
ATOM 1411 O O . GLU A 1 180 ? 13.351 -8.437 -6.747 1.00 96.81 180 GLU A O 1
ATOM 1416 N N . HIS A 1 181 ? 14.955 -10.004 -6.658 1.00 95.69 181 HIS A N 1
ATOM 1417 C CA . HIS A 1 181 ? 14.303 -10.801 -5.623 1.00 95.69 181 HIS A CA 1
ATOM 1418 C C . HIS A 1 181 ? 14.655 -10.326 -4.207 1.00 95.69 181 HIS A C 1
ATOM 1420 O O . HIS A 1 181 ? 15.802 -9.963 -3.936 1.00 95.69 181 HIS A O 1
ATOM 1426 N N . CYS A 1 182 ? 13.666 -10.376 -3.309 1.00 91.44 182 CYS A N 1
ATOM 1427 C CA . CYS A 1 182 ? 13.924 -10.554 -1.880 1.00 91.44 182 CYS A CA 1
ATOM 1428 C C . CYS A 1 182 ? 14.469 -11.980 -1.620 1.00 91.44 182 CYS A C 1
ATOM 1430 O O . CYS A 1 182 ? 15.135 -12.145 -0.582 1.00 91.44 182 CYS A O 1
#

pLDDT: mean 91.34, std 11.67, range [35.25, 98.38]

Secondary structure (DSSP, 8-state):
------PPPEEEEEEPTTSS-EEEEEEEEEEEEEEEEETTEEEEEEEEETT-TT-EEEEEESSSEEEEEEESSSS-EEEEEEEE-TTSTT-EEEEEEEEE-HHHHHGGGS---S-EEEE-SS-EEES-TTSEEEE-S-EEEEEEESSPPSSSEEEEEEEEEEEEEEEES--BTTB--SEEE-

Sequence (182 aa):
MVLLGHIQARRFTLQKPGTSAACIMLDIDFTADIQAIKAGKVFATKTLTSDDKGITTSGICNGPTNELLLKFEARSFWYIAFRQIPHKGESVGQYRGLQFVPTEIFGETVGVSTQEIFYDPLPVYQMNIYDSYVCATKYQTPYSSVQPTAGDFSFHVNVTIFSVQSQGFYIKNDQFGPAEHC

Organism: NCBI:txid1093978

Foldseek 3Di:
DDPPPPPFFDWDFDAAPPDPHTQKIKGFWKKKWKFKDFPNHGPDIFIDTPPQPPFDWDWDRDDQKTKIWRDPDPFWTKMWIWGQDPPLPAKTKIWIKTKDQCCVGPNCSPVGRDIWIWTFPDIDMDSHLQAKEWEQDKDKTWTDTPDDGPDRIDMTIIMIINIMIMHGGDDDPVDGGHYDYD